Protein AF-A0A8J9ZAU5-F1 (afdb_monomer)

InterPro domains:
  IPR008183 Aldose 1-/Glucose-6-phosphate 1-epimerase [PF01263] (29-144)
  IPR011013 Galactose mutarotase-like domain superfamily [SSF74650] (29-146)
  IPR014718 Glycoside hydrolase-type carbohydrate-binding [G3DSA:2.70.98.10] (8-168)

Foldseek 3Di:
DDWDWDWDDDPQWTWIWIFDDDPRDGQWIWIATQQQSATAFIDGPRDTPKDADPPFDRRLADQGPIGDGQQPPDAADDPLDDHSACSSSDGKAFPDDWDQDPVRKTKTKIKDWDDPVSCSSPVDTWIKIWMWTGDSFKIKIWIDTPDDLVVQVVPPDDHDDDDDDRPIDMDGDD

Radius of gyration: 16.88 Å; Cα contacts (8 Å, |Δi|>4): 377; chains: 1; bounding box: 36×40×52 Å

Solvent-accessible surface area (backbone atoms only — not comparable to full-atom values): 9787 Å² total; per-residue (Å²): 120,53,81,46,78,46,78,47,79,53,103,64,46,50,34,47,35,45,36,37,30,57,96,90,41,69,47,34,40,37,36,33,31,36,49,17,59,20,35,41,40,40,25,48,75,85,42,68,77,41,58,60,50,93,80,48,55,77,72,68,62,61,63,54,54,31,44,51,67,43,59,30,66,31,68,49,87,40,94,66,50,52,64,23,25,52,44,23,46,32,75,38,45,82,72,38,71,82,40,66,47,99,87,68,29,39,33,35,30,34,32,43,65,61,46,72,72,51,29,74,53,46,83,53,88,49,50,37,40,40,39,39,38,44,47,99,56,35,45,34,40,35,42,44,66,80,67,60,73,75,69,55,68,74,62,88,73,94,81,85,70,76,54,73,72,75,58,55,54,70,48,69,70,133

Sequence (174 aa):
MAVFVSTKESKIYVLLTVLLYAGGIFSQKVQVHFHGATVLSWKVAGKDVLFQSREAIYDNQAPIRAGIPIAFPHFGQWEAGPTHGFARTSRWELEEGPQKNAQGNATVVYSLVDTEETRRLWNHKFKLTYTLVFGDTAFKTTLKTPIPLAESVSRHSTHEPPTTAHVGFSLTHR

Nearest PDB structures (foldseek):
  2ciq-assembly1_A  TM=7.968E-01  e=2.857E-08  Saccharomyces cerevisiae S288C
  2htb-assembly3_C  TM=7.476E-01  e=6.729E-09  Salmonella enterica subsp. enterica serovar Typhimurium
  3k25-assembly2_B  TM=8.435E-01  e=9.798E-07  Synechocystis sp. PCC 6803
  3dcd-assembly2_B  TM=7.322E-01  e=6.389E-05  Lactobacillus acidophilus
  3os7-assembly1_A  TM=6.287E-01  e=1.215E-03  Clostridium acetobutylicum

Secondary structure (DSSP, 8-state):
-EEEEEEEE-SS-EEEEEEEEETTEEEEEEEEETBTTEEEEEEETTEE-S-B-TT---SSSSPPSBSB---BS-SS--TTSSTTBSGGGSBPEEEEEEEE-TTS-EEEEEEEE--HHHHHHS----EEEEEEEE-SSEEEEEEE-SS-HHHHHS--SSS----------EEE--

pLDDT: mean 78.12, std 17.89, range [37.66, 96.31]

Structure (mmCIF, N/CA/C/O backbone):
data_AF-A0A8J9ZAU5-F1
#
_entry.id   AF-A0A8J9ZAU5-F1
#
loop_
_atom_site.group_PDB
_atom_site.id
_atom_site.type_symbol
_atom_site.label_atom_id
_atom_site.label_alt_id
_atom_site.label_comp_id
_atom_site.label_asym_id
_atom_site.label_entity_id
_atom_site.label_seq_id
_atom_site.pdbx_PDB_ins_code
_atom_site.Cartn_x
_atom_site.Cartn_y
_atom_site.Cartn_z
_atom_site.occupancy
_atom_site.B_iso_or_equiv
_atom_site.auth_seq_id
_atom_site.auth_comp_id
_atom_site.auth_asym_id
_atom_site.auth_atom_id
_atom_site.pdbx_PDB_model_num
ATOM 1 N N . MET A 1 1 ? -5.947 3.781 24.653 1.00 60.22 1 MET A N 1
ATOM 2 C CA . MET A 1 1 ? -5.949 2.889 23.475 1.00 60.22 1 MET A CA 1
ATOM 3 C C . MET A 1 1 ? -4.718 1.988 23.474 1.00 60.22 1 MET A C 1
ATOM 5 O O . MET A 1 1 ? -3.616 2.503 23.642 1.00 60.22 1 MET A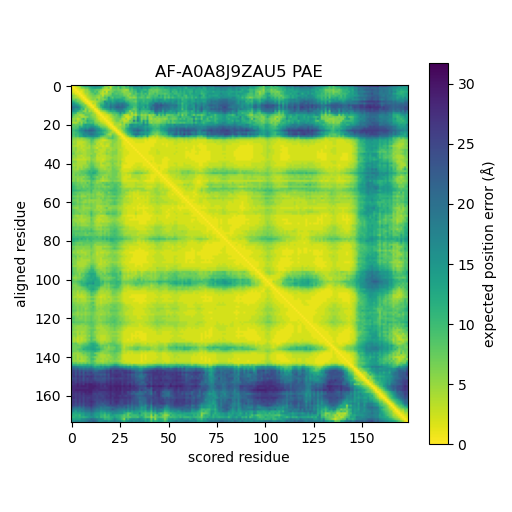 O 1
ATOM 9 N N . ALA A 1 2 ? -4.873 0.672 23.322 1.00 62.00 2 ALA A N 1
ATOM 10 C CA . ALA A 1 2 ? -3.755 -0.258 23.104 1.00 62.00 2 ALA A CA 1
ATOM 11 C C . ALA A 1 2 ? -3.660 -0.614 21.612 1.00 62.00 2 ALA A C 1
ATOM 13 O O . ALA A 1 2 ? -4.695 -0.726 20.955 1.00 62.00 2 ALA A O 1
ATOM 14 N N . VAL A 1 3 ? -2.437 -0.751 21.093 1.00 66.38 3 VAL A N 1
ATOM 15 C CA . VAL A 1 3 ? -2.160 -1.120 19.697 1.00 66.38 3 VAL A CA 1
ATOM 16 C C . VAL A 1 3 ? -1.507 -2.491 19.724 1.00 66.38 3 VAL A C 1
ATOM 18 O O . VAL A 1 3 ? -0.443 -2.637 20.319 1.00 66.38 3 VAL A O 1
ATOM 21 N N . PHE A 1 4 ? -2.139 -3.483 19.104 1.00 67.88 4 PHE A N 1
ATOM 22 C CA . PHE A 1 4 ? -1.535 -4.800 18.925 1.00 67.88 4 PHE A CA 1
ATOM 23 C C . PHE A 1 4 ? -1.219 -5.025 17.463 1.00 67.88 4 PHE A C 1
ATOM 25 O O . PHE A 1 4 ? -2.018 -4.717 16.575 1.00 67.88 4 PHE A O 1
ATOM 32 N N . VAL A 1 5 ? -0.038 -5.580 17.247 1.00 66.75 5 VAL A N 1
ATOM 33 C CA . VAL A 1 5 ? 0.515 -5.835 15.932 1.00 66.75 5 VAL A CA 1
ATOM 34 C C . VAL A 1 5 ? 0.774 -7.315 15.829 1.00 66.75 5 VAL A C 1
ATOM 36 O O . VAL A 1 5 ? 1.445 -7.894 16.679 1.00 66.75 5 VAL A O 1
ATOM 39 N N . SER A 1 6 ? 0.261 -7.919 14.770 1.00 67.62 6 SER A N 1
ATOM 40 C CA . SER A 1 6 ? 0.668 -9.259 14.385 1.00 67.62 6 SER A CA 1
ATOM 41 C C . SER A 1 6 ? 1.047 -9.236 12.919 1.00 67.62 6 SER A C 1
ATOM 43 O O . SER A 1 6 ? 0.277 -8.778 12.069 1.00 67.62 6 SER A O 1
ATOM 45 N N . THR A 1 7 ? 2.246 -9.726 12.639 1.00 62.62 7 THR A N 1
ATOM 46 C CA . THR A 1 7 ? 2.632 -10.158 11.307 1.00 62.62 7 THR A CA 1
ATOM 47 C C . THR A 1 7 ? 2.275 -11.631 11.186 1.00 62.62 7 THR A C 1
ATOM 49 O O . THR A 1 7 ? 2.630 -12.452 12.032 1.00 62.62 7 THR A O 1
ATOM 52 N N . LYS A 1 8 ? 1.527 -11.975 10.140 1.00 63.62 8 LYS A N 1
ATOM 53 C CA . LYS A 1 8 ? 1.379 -13.367 9.728 1.00 63.62 8 LYS A CA 1
ATOM 54 C C . LYS A 1 8 ? 2.158 -13.537 8.442 1.00 63.62 8 LYS A C 1
ATOM 56 O O . LYS A 1 8 ? 1.747 -13.026 7.402 1.00 63.62 8 LYS A O 1
ATOM 61 N N . GLU A 1 9 ? 3.272 -14.243 8.540 1.00 58.38 9 GLU A N 1
ATOM 62 C CA . GLU A 1 9 ? 4.026 -14.698 7.384 1.00 58.38 9 GLU A CA 1
ATOM 63 C C . GLU A 1 9 ? 3.536 -16.087 6.988 1.00 58.38 9 GLU A C 1
ATOM 65 O O . GLU A 1 9 ? 3.351 -16.987 7.807 1.00 58.38 9 GLU A O 1
ATOM 70 N N . SER A 1 10 ? 3.279 -16.252 5.704 1.00 52.19 10 SER A N 1
ATOM 71 C CA . SER A 1 10 ? 3.066 -17.541 5.068 1.00 52.19 10 SER A CA 1
ATOM 72 C C . SER A 1 10 ? 3.876 -17.556 3.781 1.00 52.19 10 SER A C 1
ATOM 74 O O . SER A 1 10 ? 4.272 -16.500 3.291 1.00 52.19 10 SER A O 1
ATOM 76 N N . LYS A 1 11 ? 4.066 -18.736 3.179 1.00 37.72 11 LYS A N 1
ATOM 77 C CA . LYS A 1 11 ? 4.728 -18.857 1.868 1.00 37.72 11 LYS A CA 1
ATOM 78 C C . LYS A 1 11 ? 4.089 -17.994 0.770 1.00 37.72 11 LYS A C 1
ATOM 80 O O . LYS A 1 11 ? 4.706 -17.811 -0.270 1.00 37.72 11 LYS A O 1
ATOM 85 N N . ILE A 1 12 ? 2.864 -17.508 0.987 1.00 39.25 12 ILE A N 1
ATOM 86 C CA . ILE A 1 12 ? 2.070 -16.826 -0.030 1.00 39.25 12 ILE A CA 1
ATOM 87 C C . ILE A 1 12 ? 1.797 -15.361 0.349 1.00 39.25 12 ILE A C 1
ATOM 89 O O . ILE A 1 12 ? 1.806 -14.526 -0.543 1.00 39.25 12 ILE A O 1
ATOM 93 N N . TYR A 1 13 ? 1.660 -15.001 1.636 1.00 53.06 13 TYR A N 1
ATOM 94 C CA . TYR A 1 13 ? 1.338 -13.627 2.084 1.00 53.06 13 TYR A CA 1
ATOM 95 C C . TYR A 1 13 ? 2.123 -13.218 3.324 1.00 53.06 13 TYR A C 1
ATOM 97 O O . TYR A 1 13 ? 2.194 -13.994 4.282 1.00 53.06 13 TYR A O 1
ATOM 105 N N . VAL A 1 14 ? 2.591 -11.968 3.345 1.00 58.12 14 VAL A N 1
ATOM 106 C CA . VAL A 1 14 ? 2.909 -11.250 4.585 1.00 58.12 14 VAL A CA 1
ATOM 107 C C . VAL A 1 14 ? 1.764 -10.286 4.850 1.00 58.12 14 VAL A C 1
ATOM 109 O O . VAL A 1 14 ? 1.470 -9.410 4.033 1.00 58.12 14 VAL A O 1
ATOM 112 N N . LEU A 1 15 ? 1.089 -10.490 5.976 1.00 64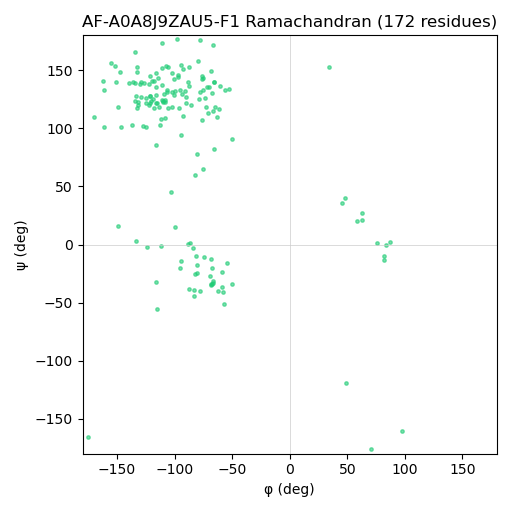.88 15 LEU A N 1
ATOM 113 C CA . LEU A 1 15 ? -0.037 -9.677 6.397 1.00 64.88 15 LEU A CA 1
ATOM 114 C C . LEU A 1 15 ? 0.320 -8.929 7.677 1.00 64.88 15 LEU A C 1
ATOM 116 O O . LEU A 1 15 ? 0.572 -9.565 8.702 1.00 64.88 15 LEU A O 1
ATOM 120 N N . LEU A 1 16 ? 0.251 -7.600 7.647 1.00 68.06 16 LEU A N 1
ATOM 121 C CA . LEU A 1 16 ? 0.265 -6.799 8.867 1.00 68.06 16 LEU A CA 1
ATOM 122 C C . LEU A 1 16 ? -1.169 -6.588 9.348 1.00 68.06 16 LEU A C 1
ATOM 124 O O . LEU A 1 16 ? -1.996 -6.039 8.617 1.00 68.06 16 LEU A O 1
ATOM 128 N N . THR A 1 17 ? -1.453 -7.015 10.577 1.00 73.44 17 THR A N 1
ATOM 129 C CA . THR A 1 17 ? -2.711 -6.719 11.264 1.00 73.44 17 THR A CA 1
ATOM 130 C C . THR A 1 17 ? -2.473 -5.718 12.385 1.00 73.44 17 THR A C 1
ATOM 132 O O . THR A 1 17 ? -1.696 -6.001 13.296 1.00 73.44 17 THR A O 1
ATOM 135 N N . VAL A 1 18 ? -3.174 -4.582 12.339 1.00 66.50 18 VAL A N 1
ATOM 136 C CA . VAL A 1 18 ? -3.184 -3.575 13.414 1.00 66.50 18 VAL A CA 1
ATOM 137 C C . VAL A 1 18 ? -4.537 -3.614 14.114 1.00 66.50 18 VAL A C 1
ATOM 139 O O . VAL A 1 18 ? -5.571 -3.496 13.455 1.00 66.50 18 VAL A O 1
ATOM 142 N N . LEU A 1 19 ? -4.526 -3.802 15.435 1.00 68.19 19 LEU A N 1
ATOM 143 C CA . LEU A 1 19 ? -5.715 -3.855 16.286 1.00 68.19 19 LEU A CA 1
ATOM 144 C C . LEU A 1 19 ? -5.693 -2.685 17.264 1.00 68.19 19 LEU A C 1
ATOM 146 O O . LEU A 1 19 ? -4.753 -2.554 18.050 1.00 68.19 19 LEU A O 1
ATOM 150 N N . LEU A 1 20 ? -6.740 -1.863 17.221 1.00 65.81 20 LEU A N 1
ATOM 151 C CA . LEU A 1 20 ? -6.952 -0.769 18.163 1.00 65.81 20 LEU A CA 1
ATOM 152 C C . LEU A 1 20 ? -7.995 -1.178 19.204 1.00 65.81 20 LEU A C 1
ATOM 154 O O . LEU A 1 20 ? -9.063 -1.679 18.854 1.00 65.81 20 LEU A O 1
ATOM 158 N N . TYR A 1 21 ? -7.679 -0.962 20.482 1.00 65.38 21 TYR A N 1
ATOM 159 C CA . TYR A 1 21 ? -8.583 -1.246 21.598 1.00 65.38 21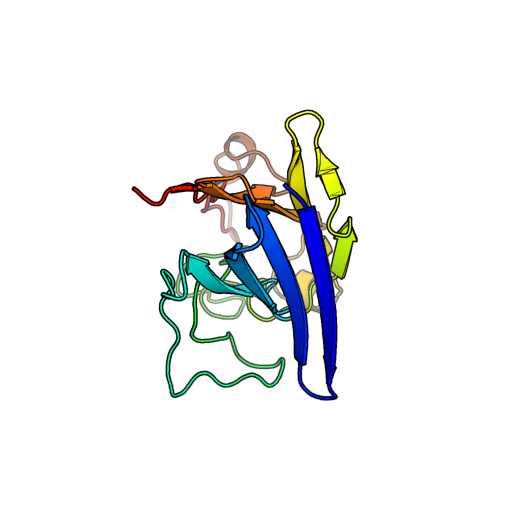 TYR A CA 1
ATOM 160 C C . TYR A 1 21 ? -8.978 0.022 22.342 1.00 65.38 21 TYR A C 1
ATOM 162 O O . TYR A 1 21 ? -8.113 0.748 22.848 1.00 65.38 21 TYR A O 1
ATOM 170 N N . ALA A 1 22 ? -10.282 0.203 22.517 1.00 62.28 22 ALA A N 1
ATOM 171 C CA . ALA A 1 22 ? -10.869 1.159 23.445 1.00 62.28 22 ALA A CA 1
ATOM 172 C C . ALA A 1 22 ? -11.760 0.382 24.427 1.00 62.28 22 ALA A C 1
ATOM 174 O O . ALA A 1 22 ? -12.647 -0.355 24.007 1.00 62.28 22 ALA A O 1
ATOM 175 N N . GLY A 1 23 ? -11.484 0.478 25.732 1.00 59.16 23 GLY A N 1
ATOM 176 C CA . GLY A 1 23 ? -12.332 -0.133 26.766 1.00 59.16 23 GLY A CA 1
ATOM 177 C C . GLY A 1 23 ? -12.450 -1.667 26.734 1.00 59.16 23 GLY A C 1
ATOM 178 O O . GLY A 1 23 ? -13.463 -2.194 27.169 1.00 59.16 23 GLY A O 1
ATOM 179 N N . GLY A 1 24 ? -11.451 -2.393 26.214 1.00 56.41 24 GLY A N 1
ATOM 180 C CA . GLY A 1 24 ? -11.449 -3.868 26.199 1.00 56.41 24 GLY A CA 1
ATOM 181 C C . GLY A 1 24 ? -12.134 -4.522 24.991 1.00 56.41 24 GLY A C 1
ATOM 182 O O . GLY A 1 24 ? -12.142 -5.746 24.897 1.00 56.41 24 GLY A O 1
ATOM 183 N N . ILE A 1 25 ? -12.641 -3.735 24.035 1.00 59.47 25 ILE A N 1
ATOM 184 C CA . ILE A 1 25 ? -13.215 -4.219 22.770 1.00 59.47 25 ILE A CA 1
ATOM 185 C C . ILE A 1 25 ? -12.334 -3.750 21.603 1.00 59.47 25 ILE A C 1
ATOM 187 O O . ILE A 1 25 ? -11.794 -2.639 21.625 1.00 59.47 25 ILE A O 1
ATOM 191 N N . PHE A 1 26 ? -12.179 -4.597 20.578 1.00 61.41 26 PHE A N 1
ATOM 192 C CA . PHE A 1 26 ? -11.561 -4.209 19.308 1.00 61.41 26 PHE A CA 1
ATOM 193 C C . PHE A 1 26 ? -12.404 -3.125 18.637 1.00 61.41 26 PHE A C 1
ATOM 195 O O . PHE A 1 26 ? -13.495 -3.407 18.139 1.00 61.41 26 PHE A O 1
ATOM 202 N N . SER A 1 27 ? -11.899 -1.896 18.588 1.00 72.75 27 SER A N 1
ATOM 203 C CA . SER A 1 27 ? -12.578 -0.824 17.866 1.00 72.75 27 SER A CA 1
ATOM 204 C C . SER A 1 27 ? -12.333 -0.953 16.366 1.00 72.75 27 SER A C 1
ATOM 206 O O . SER A 1 27 ? -13.264 -0.778 15.576 1.00 72.75 27 SER A O 1
ATOM 208 N N . GLN A 1 28 ? -11.103 -1.305 15.966 1.00 81.19 28 GLN A N 1
ATOM 209 C CA . GLN A 1 28 ? -10.706 -1.373 14.561 1.00 81.19 28 GLN A CA 1
ATOM 210 C C . GLN A 1 28 ? -9.669 -2.465 14.270 1.00 81.19 28 GLN A C 1
ATOM 212 O O . GLN A 1 28 ? -8.802 -2.753 15.098 1.00 81.19 28 GLN A O 1
ATOM 217 N N . LYS A 1 29 ? -9.737 -3.035 13.060 1.00 85.44 29 LYS A N 1
ATOM 218 C CA . LYS A 1 29 ? -8.754 -3.974 12.500 1.00 85.44 29 LYS A CA 1
ATOM 219 C C . LYS A 1 29 ? -8.413 -3.581 11.069 1.00 85.44 29 LYS A C 1
ATOM 221 O O . LYS A 1 29 ? -9.317 -3.487 10.249 1.00 85.44 29 LYS A O 1
ATOM 226 N N . VAL A 1 30 ? -7.132 -3.442 10.741 1.00 87.12 30 VAL A N 1
ATOM 227 C CA . VAL A 1 30 ? -6.683 -3.247 9.350 1.00 87.12 30 VAL A CA 1
ATOM 228 C C . VAL A 1 30 ? -5.759 -4.373 8.927 1.00 87.12 30 VAL A C 1
ATOM 230 O O . VAL A 1 30 ? -4.944 -4.825 9.727 1.00 87.12 30 VAL A O 1
ATOM 233 N N . GLN A 1 31 ? -5.904 -4.827 7.683 1.00 89.50 31 GLN A N 1
ATOM 234 C CA . GLN A 1 31 ? -5.065 -5.851 7.068 1.00 89.50 31 GLN A CA 1
ATOM 235 C C . GLN A 1 31 ? -4.385 -5.274 5.828 1.00 89.50 31 GLN A C 1
ATOM 237 O O . GLN A 1 31 ? -5.064 -4.802 4.917 1.00 89.50 31 GLN A O 1
ATOM 242 N N . VAL A 1 32 ? -3.056 -5.335 5.793 1.00 91.31 32 VAL A N 1
ATOM 243 C CA . VAL A 1 32 ? -2.242 -4.827 4.679 1.00 91.31 32 VAL A CA 1
ATOM 244 C C . VAL A 1 32 ? -1.391 -5.947 4.111 1.00 91.31 32 VAL A C 1
ATOM 246 O O . VAL A 1 32 ? -0.831 -6.743 4.868 1.00 91.31 32 VAL A O 1
ATOM 249 N N . HIS A 1 33 ? -1.299 -5.994 2.788 1.00 92.56 33 HIS A N 1
ATOM 250 C CA . HIS A 1 33 ? -0.518 -6.968 2.048 1.00 92.56 33 HIS A CA 1
ATOM 251 C C . HIS A 1 33 ? 0.752 -6.338 1.466 1.00 92.56 33 HIS A C 1
ATOM 253 O O . HIS A 1 33 ? 0.675 -5.285 0.842 1.00 92.56 33 HIS A O 1
ATOM 259 N N . PHE A 1 34 ? 1.913 -6.983 1.620 1.00 93.06 34 PHE A N 1
ATOM 260 C CA . PHE A 1 34 ? 3.198 -6.420 1.165 1.00 93.06 34 PHE A CA 1
ATOM 261 C C . PHE A 1 34 ? 3.286 -6.294 -0.364 1.00 93.06 34 PHE A C 1
ATOM 263 O O . PHE A 1 34 ? 3.891 -5.354 -0.875 1.00 93.06 34 PHE A O 1
ATOM 270 N N . HIS A 1 35 ? 2.636 -7.189 -1.114 1.00 94.25 35 HIS A N 1
ATOM 271 C CA . HIS A 1 35 ? 2.409 -6.984 -2.548 1.00 94.25 35 HIS A CA 1
ATOM 272 C C . HIS A 1 35 ? 1.447 -5.806 -2.763 1.00 94.25 35 HIS A C 1
ATOM 274 O O . HIS A 1 35 ? 0.287 -5.834 -2.334 1.00 94.25 35 HIS A O 1
ATOM 280 N N . GLY A 1 36 ? 1.971 -4.752 -3.375 1.00 94.75 36 GLY A N 1
ATOM 281 C CA . GLY A 1 36 ? 1.295 -3.489 -3.622 1.00 94.75 36 GLY A CA 1
ATOM 282 C C . GLY A 1 36 ? 1.148 -2.561 -2.418 1.00 94.75 36 GLY A C 1
ATOM 283 O O . GLY A 1 36 ? 0.498 -1.530 -2.568 1.00 94.75 36 GLY A O 1
ATOM 284 N N . ALA A 1 37 ? 1.666 -2.937 -1.238 1.00 94.50 37 ALA A N 1
ATOM 285 C CA . ALA A 1 37 ? 1.260 -2.353 0.049 1.00 94.50 37 ALA A CA 1
ATOM 286 C C . ALA A 1 37 ? -0.276 -2.223 0.161 1.00 94.50 37 ALA A C 1
ATOM 288 O O . ALA A 1 37 ? -0.809 -1.259 0.711 1.00 94.50 37 ALA A O 1
ATOM 289 N N . THR A 1 38 ? -0.998 -3.193 -0.410 1.00 94.00 38 THR A N 1
ATOM 290 C CA . THR A 1 38 ? -2.438 -3.090 -0.639 1.00 94.00 38 THR A CA 1
ATOM 291 C C . THR A 1 38 ? -3.168 -3.220 0.691 1.00 94.00 38 THR A C 1
ATOM 293 O O . THR A 1 38 ? -3.100 -4.266 1.345 1.00 94.00 38 THR A O 1
ATOM 296 N N . VAL A 1 39 ? -3.900 -2.181 1.096 1.00 93.19 39 VAL A N 1
ATOM 297 C CA . VAL A 1 39 ? -4.824 -2.290 2.231 1.00 93.19 39 VAL A CA 1
ATOM 298 C C . VAL A 1 39 ? -5.992 -3.156 1.784 1.00 93.19 39 VAL A C 1
ATOM 300 O O . VAL A 1 39 ? -6.742 -2.755 0.902 1.00 93.19 39 VAL A O 1
ATOM 303 N N . LEU A 1 40 ? -6.132 -4.343 2.368 1.00 91.75 40 LEU A N 1
ATOM 304 C CA . LEU A 1 40 ? -7.130 -5.339 1.971 1.00 91.75 40 LEU A CA 1
ATOM 305 C C . LEU A 1 40 ? -8.472 -5.148 2.675 1.00 91.75 40 LEU A C 1
ATOM 307 O O . LEU A 1 40 ? -9.517 -5.400 2.089 1.00 91.75 40 LEU A O 1
ATOM 311 N N . SER A 1 41 ? -8.419 -4.779 3.953 1.00 88.88 41 SER A N 1
ATOM 312 C CA . SER A 1 41 ? -9.564 -4.770 4.861 1.00 88.88 41 SER A CA 1
ATOM 313 C C . SER A 1 41 ? -9.363 -3.693 5.913 1.00 88.88 41 SER A C 1
ATOM 315 O O . SER A 1 41 ? -8.252 -3.522 6.427 1.00 88.88 41 SER A O 1
ATOM 317 N N . TRP A 1 42 ? -10.445 -2.998 6.245 1.00 89.69 42 TRP A N 1
ATOM 318 C CA . TRP A 1 42 ? -10.528 -2.112 7.395 1.00 89.69 42 TRP A CA 1
ATOM 319 C C . TRP A 1 42 ? -11.868 -2.355 8.071 1.00 89.69 42 TRP A C 1
ATOM 321 O O . TRP A 1 42 ? -12.918 -1.924 7.597 1.00 89.69 42 TRP A O 1
ATOM 331 N N . LYS A 1 43 ? -11.824 -3.087 9.182 1.00 87.38 43 LYS A N 1
ATOM 332 C CA . LYS A 1 43 ? -12.999 -3.416 9.975 1.00 87.38 43 LYS A CA 1
ATOM 333 C C . LYS A 1 43 ? -13.165 -2.438 11.113 1.00 87.38 43 LYS A C 1
ATOM 335 O O . LYS A 1 43 ? -12.225 -2.226 11.876 1.00 87.38 43 LYS A O 1
ATOM 340 N N . VAL A 1 44 ? -14.384 -1.948 11.272 1.00 84.50 44 VAL A N 1
ATOM 341 C CA . VAL A 1 44 ? -14.830 -1.129 12.397 1.00 84.50 44 VAL A CA 1
ATOM 342 C C . VAL A 1 44 ? -15.995 -1.857 13.052 1.00 84.50 44 VAL A C 1
ATOM 344 O O . VAL A 1 44 ? -16.920 -2.284 12.360 1.00 84.50 44 VAL A O 1
ATOM 347 N N . ALA A 1 45 ? -15.928 -2.068 14.371 1.00 83.12 45 ALA A N 1
ATOM 348 C CA . ALA A 1 45 ? -16.956 -2.810 15.115 1.00 83.12 45 ALA A CA 1
ATOM 349 C C . ALA A 1 45 ? -17.342 -4.156 14.447 1.00 83.12 45 ALA A C 1
ATOM 351 O O . ALA A 1 45 ? -18.510 -4.532 14.356 1.00 83.12 45 ALA A O 1
ATOM 352 N N . GLY A 1 46 ? -16.342 -4.868 13.912 1.00 82.12 46 GLY A N 1
ATOM 353 C CA . GLY A 1 46 ? -16.501 -6.174 13.261 1.00 82.12 46 GLY A CA 1
ATOM 354 C C . GLY A 1 46 ? -16.966 -6.154 11.798 1.00 82.12 46 GLY A C 1
ATOM 355 O O . GLY A 1 46 ? -16.888 -7.194 11.141 1.00 82.12 46 GLY A O 1
ATOM 356 N N . LYS A 1 47 ? -17.384 -5.005 11.252 1.00 86.50 47 LYS A N 1
ATOM 357 C CA . LYS A 1 47 ? -17.823 -4.869 9.853 1.00 86.50 47 LYS A CA 1
ATOM 358 C C . LYS A 1 47 ? -16.712 -4.294 8.990 1.00 86.50 47 LYS A C 1
ATOM 360 O O . LYS A 1 47 ? -16.103 -3.303 9.373 1.00 86.50 47 LYS A O 1
ATOM 365 N N . ASP A 1 48 ? -16.456 -4.915 7.842 1.00 89.12 48 ASP A N 1
ATOM 366 C CA . ASP A 1 48 ? -15.494 -4.392 6.869 1.00 89.12 48 ASP A CA 1
ATOM 367 C C . ASP A 1 48 ? -16.077 -3.204 6.112 1.00 89.12 48 ASP A C 1
ATOM 369 O O . ASP A 1 48 ? -17.218 -3.258 5.651 1.00 89.12 48 ASP A O 1
ATOM 373 N N . VAL A 1 49 ? -15.287 -2.144 6.002 1.00 90.25 49 VAL A N 1
ATOM 374 C CA . VAL A 1 49 ? -15.638 -0.924 5.271 1.00 90.25 49 VAL A CA 1
ATOM 375 C C . VAL A 1 49 ? -15.081 -0.971 3.846 1.00 90.25 49 VAL A C 1
ATOM 377 O O . VAL A 1 49 ? -15.571 -0.267 2.966 1.00 90.25 49 VAL A O 1
ATOM 380 N N . LEU A 1 50 ? -14.071 -1.809 3.594 1.00 89.50 50 LEU A N 1
ATOM 381 C CA . LEU A 1 50 ? -13.447 -1.939 2.282 1.00 89.50 50 LEU A CA 1
ATOM 382 C C . LEU A 1 50 ? -14.022 -3.128 1.510 1.00 89.50 50 LEU A C 1
ATO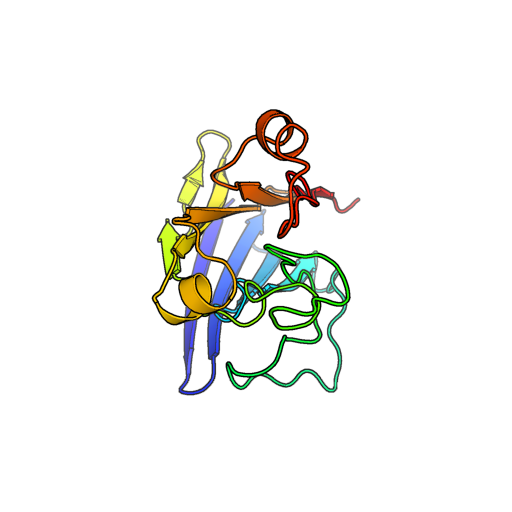M 384 O O . LEU A 1 50 ? -14.332 -4.181 2.065 1.00 89.50 50 LEU A O 1
ATOM 388 N N . PHE A 1 51 ? -14.138 -2.960 0.193 1.00 89.50 51 PHE A N 1
ATOM 389 C CA . PHE A 1 51 ? -14.524 -4.046 -0.699 1.00 89.50 51 PHE A CA 1
ATOM 390 C C . PHE A 1 51 ? -13.403 -5.083 -0.804 1.00 89.50 51 PHE A C 1
ATOM 392 O O . PHE A 1 51 ? -12.246 -4.739 -1.038 1.00 89.50 51 PHE A O 1
ATOM 399 N N . GLN A 1 52 ? -13.761 -6.362 -0.742 1.00 87.75 52 GLN A N 1
ATOM 400 C CA . GLN A 1 52 ? -12.858 -7.472 -1.018 1.00 87.75 52 GLN A CA 1
ATOM 401 C C . GLN A 1 52 ? -13.553 -8.440 -1.975 1.00 87.75 52 GLN A C 1
ATOM 403 O O . GLN A 1 52 ? -14.617 -8.978 -1.659 1.00 87.75 52 GLN A O 1
ATOM 408 N N . SER A 1 53 ? -12.963 -8.666 -3.152 1.00 89.06 53 SER A N 1
ATOM 409 C CA . SER A 1 53 ? -13.492 -9.663 -4.082 1.00 89.06 53 SER A CA 1
ATOM 410 C C . SER A 1 53 ? -13.359 -11.067 -3.489 1.00 89.06 53 SER A C 1
ATOM 412 O O . SER A 1 53 ? -12.320 -11.413 -2.927 1.00 89.06 53 SER A O 1
ATOM 414 N N . ARG A 1 54 ? -14.382 -11.911 -3.678 1.00 87.31 54 ARG A N 1
ATOM 415 C CA . ARG A 1 54 ? -14.311 -13.347 -3.342 1.00 87.31 54 ARG A CA 1
ATOM 416 C C . ARG A 1 54 ? -13.331 -14.112 -4.236 1.00 87.31 54 ARG A C 1
ATOM 418 O O . ARG A 1 54 ? -12.868 -15.178 -3.860 1.00 87.31 54 ARG A O 1
ATOM 425 N N . GLU A 1 55 ? -13.013 -13.544 -5.394 1.00 88.81 55 GLU A N 1
ATOM 426 C CA . GLU A 1 55 ? -12.080 -14.079 -6.389 1.00 88.81 55 GLU A CA 1
ATOM 427 C C . GLU A 1 55 ? -10.702 -13.407 -6.295 1.00 88.81 55 GLU A C 1
ATOM 429 O O . GLU A 1 55 ? -9.929 -13.437 -7.251 1.00 88.81 55 GLU A O 1
ATOM 434 N N . ALA A 1 56 ? -10.410 -12.698 -5.198 1.00 87.19 56 ALA A N 1
ATOM 435 C CA . ALA A 1 56 ? -9.103 -12.087 -5.023 1.00 87.19 56 ALA A CA 1
ATOM 436 C C . ALA A 1 56 ? -8.030 -13.185 -4.995 1.00 87.19 56 ALA A C 1
ATOM 438 O O . ALA A 1 56 ? -8.011 -14.036 -4.105 1.00 87.19 56 ALA A O 1
ATOM 439 N N . ILE A 1 57 ? -7.147 -13.148 -5.989 1.00 87.44 57 ILE A N 1
ATOM 440 C CA . ILE A 1 57 ? -5.944 -13.967 -6.027 1.00 87.44 57 ILE A CA 1
ATOM 441 C C . ILE A 1 57 ? -4.866 -13.198 -5.289 1.00 87.44 57 ILE A C 1
ATOM 443 O O . ILE A 1 57 ? -4.700 -11.988 -5.453 1.00 87.44 57 ILE A O 1
ATOM 447 N N . TYR A 1 58 ? -4.146 -13.927 -4.462 1.00 89.00 58 TYR A N 1
ATOM 448 C CA . TYR A 1 58 ? -2.997 -13.424 -3.765 1.00 89.00 58 TYR A CA 1
ATOM 449 C C . TYR A 1 58 ? -1.876 -14.399 -4.142 1.00 89.00 58 TYR A C 1
ATOM 451 O O . TYR A 1 58 ? -1.837 -15.533 -3.695 1.00 89.00 58 TYR A O 1
ATOM 459 N N . ASP A 1 59 ? -1.010 -14.038 -5.065 1.00 88.00 59 ASP A N 1
ATOM 460 C CA . ASP A 1 59 ? 0.082 -14.912 -5.527 1.00 88.00 59 ASP A CA 1
ATOM 461 C C . ASP A 1 59 ? 1.415 -14.159 -5.594 1.00 88.00 59 ASP A C 1
ATOM 463 O O . ASP A 1 59 ? 2.444 -14.719 -5.965 1.00 88.00 59 ASP A O 1
ATOM 467 N N . ASN A 1 60 ? 1.400 -12.888 -5.178 1.00 89.62 60 ASN A N 1
ATOM 468 C CA . ASN A 1 60 ? 2.476 -11.915 -5.349 1.00 89.62 60 ASN A CA 1
ATOM 469 C C . ASN A 1 60 ? 2.864 -11.665 -6.814 1.00 89.62 60 ASN A C 1
ATOM 471 O O . ASN A 1 60 ? 3.964 -11.172 -7.058 1.00 89.62 60 ASN A O 1
ATOM 475 N N . GLN A 1 61 ? 1.986 -11.982 -7.767 1.00 90.31 61 GLN A N 1
ATOM 476 C CA . GLN A 1 61 ? 2.196 -11.751 -9.194 1.00 90.31 61 GLN A CA 1
ATOM 477 C C . GLN A 1 61 ? 1.185 -10.737 -9.730 1.00 90.31 61 GLN A C 1
ATOM 479 O O . GLN A 1 61 ? 1.566 -9.713 -10.298 1.00 90.31 61 GLN A O 1
ATOM 484 N N . ALA A 1 62 ? -0.108 -11.011 -9.544 1.00 91.38 62 ALA A N 1
ATOM 485 C CA . ALA A 1 62 ? -1.183 -10.186 -10.075 1.00 91.38 62 ALA A CA 1
ATOM 486 C C . ALA A 1 62 ? -1.654 -9.117 -9.069 1.00 91.38 62 ALA A C 1
ATOM 488 O O . ALA A 1 62 ? -1.644 -9.351 -7.857 1.00 91.38 62 ALA A O 1
ATOM 489 N N . PRO A 1 63 ? -2.162 -7.960 -9.549 1.00 92.00 63 PRO A N 1
ATOM 490 C CA . PRO A 1 63 ? -2.775 -6.973 -8.673 1.00 92.00 63 PRO A CA 1
ATOM 491 C C . PRO A 1 63 ? -3.918 -7.586 -7.858 1.00 92.00 63 PRO A C 1
ATOM 493 O O . PRO A 1 63 ? -4.826 -8.218 -8.404 1.00 92.00 63 PRO A O 1
ATOM 496 N N . ILE A 1 64 ? -3.926 -7.322 -6.554 1.00 93.00 64 ILE A N 1
ATOM 497 C CA . ILE A 1 64 ? -4.970 -7.830 -5.665 1.00 93.00 64 ILE A CA 1
ATOM 498 C C . ILE A 1 64 ? -6.277 -7.061 -5.910 1.00 93.00 64 ILE A C 1
ATOM 500 O O . ILE A 1 64 ? -6.330 -5.834 -5.820 1.00 93.00 64 ILE A O 1
ATOM 504 N N . ARG A 1 65 ? -7.369 -7.790 -6.176 1.00 92.69 65 ARG A N 1
ATOM 505 C CA . ARG A 1 65 ? -8.722 -7.235 -6.390 1.00 92.69 65 ARG A CA 1
ATOM 506 C C . ARG A 1 65 ? -9.439 -6.945 -5.061 1.00 92.69 65 ARG A C 1
ATOM 508 O O . ARG A 1 65 ? -10.486 -7.529 -4.773 1.00 92.69 65 ARG A O 1
ATOM 515 N N . ALA A 1 66 ? -8.864 -6.076 -4.232 1.00 91.19 66 ALA A N 1
ATOM 516 C CA . ALA A 1 66 ? -9.432 -5.681 -2.943 1.00 91.19 66 ALA A CA 1
ATOM 517 C C . ALA A 1 66 ? -8.944 -4.299 -2.482 1.00 91.19 66 ALA A C 1
ATOM 519 O O . ALA A 1 66 ? -7.862 -3.853 -2.857 1.00 91.19 66 ALA A O 1
ATOM 520 N N . GLY A 1 67 ? -9.750 -3.673 -1.627 1.00 92.88 67 GLY A N 1
ATOM 521 C CA . GLY A 1 67 ? -9.438 -2.493 -0.833 1.00 92.88 67 GLY A CA 1
ATOM 522 C C . GLY A 1 67 ? -8.816 -1.335 -1.606 1.00 92.88 67 GLY A C 1
ATOM 523 O O . GLY A 1 67 ? -9.471 -0.770 -2.480 1.00 92.88 67 GLY A O 1
ATOM 524 N N . ILE A 1 68 ? -7.599 -0.934 -1.231 1.00 94.06 68 ILE A N 1
ATOM 525 C CA . ILE A 1 68 ? -6.954 0.301 -1.706 1.00 94.06 68 ILE A CA 1
ATOM 526 C C . ILE A 1 68 ? -5.686 -0.041 -2.514 1.00 94.06 68 ILE A C 1
ATOM 528 O O . ILE A 1 68 ? -4.593 -0.072 -1.943 1.00 94.06 68 ILE A O 1
ATOM 53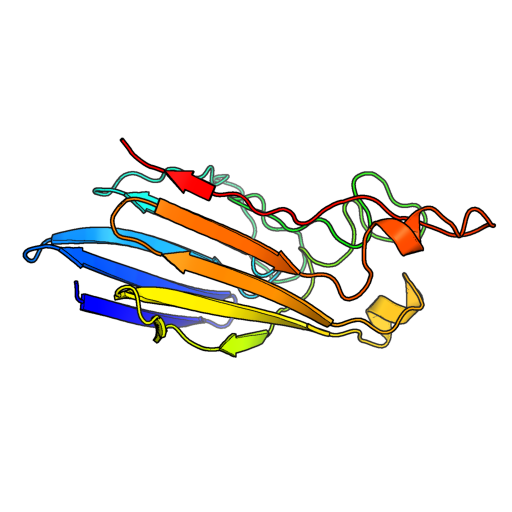2 N N . PRO A 1 69 ? -5.798 -0.325 -3.826 1.00 94.19 69 PRO A N 1
ATOM 533 C CA . PRO A 1 69 ? -4.640 -0.540 -4.692 1.00 94.19 69 PRO A CA 1
ATOM 534 C C . PRO A 1 69 ? -3.949 0.783 -5.057 1.00 94.19 69 PRO A C 1
ATOM 536 O O . PRO A 1 69 ? -4.605 1.800 -5.286 1.00 94.19 69 PRO A O 1
ATOM 539 N N . ILE A 1 70 ? -2.617 0.759 -5.174 1.00 94.38 70 ILE A N 1
ATOM 540 C CA . ILE A 1 70 ? -1.808 1.935 -5.528 1.00 94.38 70 ILE A CA 1
ATOM 541 C C . ILE A 1 70 ? -1.506 1.949 -7.032 1.00 94.38 70 ILE A C 1
ATOM 543 O O . ILE A 1 70 ? -0.815 1.068 -7.542 1.00 94.38 70 ILE A O 1
ATOM 547 N N . ALA A 1 71 ? -1.986 2.975 -7.737 1.00 92.69 71 ALA A N 1
ATOM 548 C CA . ALA A 1 71 ? -1.641 3.217 -9.135 1.00 92.69 71 ALA A CA 1
ATOM 549 C C . ALA A 1 71 ? -0.440 4.171 -9.229 1.00 92.69 71 ALA A C 1
ATOM 551 O O . ALA A 1 71 ? -0.558 5.344 -8.879 1.00 92.69 71 ALA A O 1
ATOM 552 N N . PHE A 1 72 ? 0.715 3.666 -9.662 1.00 92.25 72 PHE A N 1
ATOM 553 C CA . PHE A 1 72 ? 1.930 4.459 -9.872 1.00 92.25 72 PHE A CA 1
ATOM 554 C C . PHE A 1 72 ? 2.911 3.692 -10.778 1.00 92.25 72 PHE A C 1
ATOM 556 O O . PHE A 1 72 ? 3.041 2.472 -10.619 1.00 92.25 72 PHE A O 1
ATOM 563 N N . PRO A 1 73 ? 3.617 4.362 -11.710 1.00 90.44 73 PRO A N 1
ATOM 564 C CA .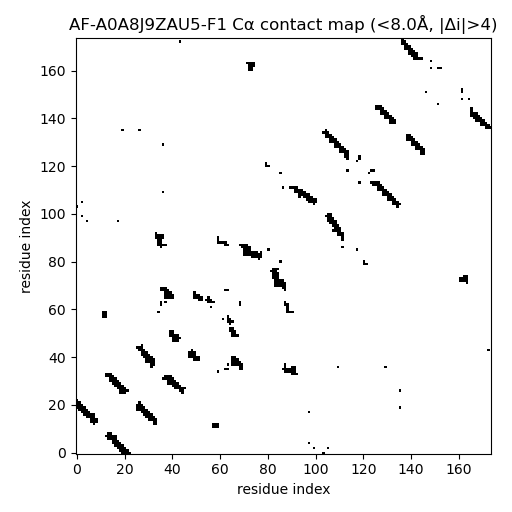 PRO A 1 73 ? 3.626 5.811 -11.974 1.00 90.44 73 PRO A CA 1
ATOM 565 C C . PRO A 1 73 ? 2.494 6.289 -12.892 1.00 90.44 73 PRO A C 1
ATOM 567 O O . PRO A 1 73 ? 2.366 7.482 -13.142 1.00 90.44 73 PRO A O 1
ATOM 570 N N . HIS A 1 74 ? 1.672 5.371 -13.396 1.00 87.81 74 HIS A N 1
ATOM 571 C CA . HIS A 1 74 ? 0.660 5.655 -14.403 1.00 87.81 74 HIS A CA 1
ATOM 572 C C . HIS A 1 74 ? -0.734 5.280 -13.896 1.00 87.81 74 HIS A C 1
ATOM 574 O O . HIS A 1 74 ? -0.893 4.274 -13.205 1.00 87.81 74 HIS A O 1
ATOM 580 N N . PHE A 1 75 ? -1.761 6.039 -14.272 1.00 85.88 75 PHE A N 1
ATOM 581 C CA . PHE A 1 75 ? -3.154 5.667 -14.043 1.00 85.88 75 PHE A CA 1
ATOM 582 C C . PHE A 1 75 ? -3.834 5.313 -15.367 1.00 85.88 75 PHE A C 1
ATOM 584 O O . PHE A 1 75 ? -3.894 6.137 -16.267 1.00 85.88 75 PHE A O 1
ATOM 591 N N . GLY A 1 76 ? -4.399 4.108 -15.464 1.00 86.19 76 GLY A N 1
ATOM 592 C CA . GLY A 1 76 ? -5.070 3.636 -16.677 1.00 86.19 76 GLY A CA 1
ATOM 593 C C . GLY A 1 76 ? -4.167 2.758 -17.537 1.00 86.19 76 GLY A C 1
ATOM 594 O O . GLY A 1 76 ? -3.216 2.158 -17.031 1.00 86.19 76 GLY A O 1
ATOM 595 N N . GLN A 1 77 ? -4.511 2.617 -18.816 1.00 88.81 77 GLN A N 1
ATOM 596 C CA . GLN A 1 77 ? -3.720 1.837 -19.767 1.00 88.81 77 GLN A CA 1
ATOM 597 C C . GLN A 1 77 ? -2.379 2.513 -20.017 1.00 88.81 77 GLN A C 1
ATOM 599 O O . GLN A 1 77 ? -2.345 3.698 -20.318 1.00 88.81 77 GLN A O 1
ATOM 604 N N . TRP A 1 78 ? -1.295 1.748 -19.922 1.00 87.44 78 TRP A N 1
ATOM 605 C CA . TRP A 1 78 ? 0.055 2.263 -20.094 1.00 87.44 78 TRP A CA 1
ATOM 606 C C . TRP A 1 78 ? 0.765 1.466 -21.182 1.00 87.44 78 TRP A C 1
ATOM 608 O O . TRP A 1 78 ? 0.883 0.255 -21.073 1.00 87.44 78 TRP A O 1
ATOM 618 N N . GLU A 1 79 ? 1.237 2.123 -22.237 1.00 89.50 79 GLU A N 1
ATOM 619 C CA . GLU A 1 79 ? 1.899 1.419 -23.346 1.00 89.50 79 GLU A CA 1
ATOM 620 C C . GLU A 1 79 ? 3.253 0.829 -22.937 1.00 89.50 79 GLU A C 1
ATOM 622 O O . GLU A 1 79 ? 3.633 -0.249 -23.385 1.00 89.50 79 GLU A O 1
ATOM 627 N N . ALA A 1 80 ? 3.970 1.521 -22.048 1.00 83.81 80 ALA A N 1
ATOM 628 C CA . ALA A 1 80 ? 5.305 1.128 -21.610 1.00 83.81 80 ALA A CA 1
ATOM 629 C C . ALA A 1 80 ? 5.303 0.140 -20.429 1.00 83.81 80 ALA A C 1
ATOM 631 O O . ALA A 1 80 ? 6.371 -0.230 -19.946 1.00 83.81 80 ALA A O 1
ATOM 632 N N . GLY A 1 81 ? 4.137 -0.285 -19.929 1.00 88.62 81 GLY A N 1
ATOM 633 C CA . GLY A 1 81 ? 4.079 -1.150 -18.755 1.00 88.62 81 GLY A CA 1
ATOM 634 C C . GLY A 1 81 ? 2.677 -1.642 -18.389 1.00 88.62 81 GLY A C 1
ATOM 635 O O . GLY A 1 81 ? 1.749 -1.567 -19.185 1.00 88.62 81 GLY A O 1
ATOM 636 N N . PRO A 1 82 ? 2.490 -2.195 -17.182 1.00 91.31 82 PRO A N 1
ATOM 637 C CA . PRO A 1 82 ? 1.193 -2.719 -16.769 1.00 91.31 82 PRO A CA 1
ATOM 638 C C . PRO A 1 82 ? 0.155 -1.602 -16.582 1.00 91.31 82 PRO A C 1
ATOM 640 O O . PRO A 1 82 ? 0.477 -0.493 -16.148 1.00 91.31 82 PRO A O 1
ATOM 643 N N . THR A 1 83 ? -1.122 -1.918 -16.829 1.00 89.75 83 THR A N 1
ATOM 644 C CA . THR A 1 83 ? -2.246 -1.020 -16.524 1.00 89.75 83 THR A CA 1
ATOM 645 C C . THR A 1 83 ? -2.184 -0.575 -15.057 1.00 89.75 83 THR A C 1
ATOM 647 O O . THR A 1 83 ? -2.024 -1.403 -14.155 1.00 89.75 83 THR A O 1
ATOM 650 N N . HIS A 1 84 ? -2.367 0.723 -14.815 1.00 91.25 84 HIS A N 1
ATOM 651 C CA . HIS A 1 84 ? -2.219 1.407 -13.525 1.00 91.25 84 HIS A CA 1
ATOM 652 C C . HIS A 1 84 ? -0.798 1.371 -12.930 1.00 91.25 84 HIS A C 1
ATOM 654 O O . HIS A 1 84 ? -0.620 1.566 -11.725 1.00 91.25 84 HIS A O 1
ATOM 660 N N . GLY A 1 85 ? 0.217 1.137 -13.761 1.00 92.25 85 GLY A N 1
ATOM 661 C CA . GLY A 1 85 ? 1.604 1.095 -13.328 1.00 92.25 85 GLY A CA 1
ATOM 662 C C . GLY A 1 85 ? 1.936 -0.138 -12.488 1.00 92.25 85 GLY A C 1
ATOM 663 O O . GLY A 1 85 ? 1.130 -1.054 -12.308 1.00 92.25 85 GLY A O 1
ATOM 664 N N . PHE A 1 86 ? 3.173 -0.179 -12.003 1.00 94.94 86 PHE A N 1
ATOM 665 C CA . PHE A 1 86 ? 3.750 -1.362 -11.365 1.00 94.94 86 PHE A CA 1
ATOM 666 C C . PHE A 1 86 ? 3.622 -1.370 -9.837 1.00 94.94 86 PHE A C 1
ATOM 668 O O . PHE A 1 86 ? 3.798 -2.422 -9.230 1.00 94.94 86 PHE A O 1
ATOM 675 N N . ALA A 1 87 ? 3.294 -0.245 -9.192 1.00 95.69 87 ALA A N 1
ATOM 676 C CA . ALA A 1 87 ? 3.337 -0.146 -7.731 1.00 95.69 87 ALA A CA 1
ATOM 677 C C . ALA A 1 87 ? 2.442 -1.170 -7.013 1.00 95.69 87 ALA A C 1
ATOM 679 O O . ALA A 1 87 ? 2.891 -1.773 -6.042 1.00 95.69 87 ALA A O 1
ATOM 680 N N . ARG A 1 88 ? 1.222 -1.420 -7.516 1.00 95.38 88 ARG A N 1
ATOM 681 C CA . ARG A 1 88 ? 0.284 -2.437 -6.990 1.00 95.38 88 ARG A CA 1
ATOM 682 C C . ARG A 1 88 ? 0.719 -3.892 -7.201 1.00 95.38 88 ARG A C 1
ATOM 684 O O . ARG A 1 88 ? 0.110 -4.777 -6.611 1.00 95.38 88 ARG A O 1
ATOM 691 N N . THR A 1 89 ? 1.726 -4.127 -8.041 1.00 95.12 89 THR A N 1
ATOM 692 C CA . THR A 1 89 ? 2.301 -5.452 -8.329 1.00 95.12 89 THR A CA 1
ATOM 693 C C . THR A 1 89 ? 3.728 -5.614 -7.809 1.00 95.12 89 THR A C 1
ATOM 695 O O . THR A 1 89 ? 4.344 -6.661 -7.974 1.00 95.12 89 THR A O 1
ATOM 698 N N . SER A 1 90 ? 4.299 -4.584 -7.191 1.00 95.50 90 SER A N 1
ATOM 699 C CA . SER A 1 90 ? 5.624 -4.667 -6.581 1.00 95.50 90 SER A CA 1
ATOM 700 C C . SER A 1 90 ? 5.524 -5.164 -5.142 1.00 95.50 90 SER A C 1
ATOM 702 O O . SER A 1 90 ? 4.525 -4.931 -4.462 1.00 95.50 90 SER A O 1
ATOM 704 N N . ARG A 1 91 ? 6.574 -5.815 -4.636 1.00 94.44 91 ARG A N 1
ATOM 705 C CA . ARG A 1 91 ? 6.714 -6.055 -3.196 1.00 94.44 91 ARG A CA 1
ATOM 706 C C . ARG A 1 91 ? 7.221 -4.774 -2.531 1.00 94.44 91 ARG A C 1
ATOM 708 O O . ARG A 1 91 ? 8.245 -4.240 -2.939 1.00 94.44 91 ARG A O 1
ATOM 715 N N . TRP A 1 92 ? 6.492 -4.296 -1.533 1.00 95.38 92 TRP A N 1
ATOM 716 C CA . TRP A 1 92 ? 6.886 -3.164 -0.700 1.00 95.38 92 TRP A CA 1
ATOM 717 C C . TRP A 1 92 ? 7.582 -3.661 0.560 1.00 95.38 92 TRP A C 1
ATOM 719 O O . TRP A 1 92 ? 7.309 -4.768 1.024 1.00 95.38 92 TRP A O 1
ATOM 729 N N . GLU A 1 93 ? 8.432 -2.822 1.138 1.00 93.25 93 GLU A N 1
ATOM 730 C CA . GLU A 1 93 ? 9.092 -3.099 2.412 1.00 93.25 93 GLU A CA 1
ATOM 731 C C . GLU A 1 93 ? 8.427 -2.332 3.551 1.00 93.25 93 GLU A C 1
ATOM 733 O O . GLU A 1 93 ? 7.946 -1.212 3.365 1.00 93.25 93 GLU A O 1
ATOM 738 N N . LEU A 1 94 ? 8.423 -2.927 4.745 1.00 91.00 94 LEU A N 1
ATOM 739 C CA . LEU A 1 94 ? 8.045 -2.230 5.970 1.00 91.00 94 LEU A CA 1
ATOM 740 C C . LEU A 1 94 ? 9.215 -1.334 6.387 1.00 91.00 94 LEU A C 1
ATOM 742 O O . LEU A 1 94 ? 10.244 -1.831 6.834 1.00 91.00 94 LEU A O 1
ATOM 746 N N . GLU A 1 95 ? 9.058 -0.025 6.217 1.00 90.94 95 GLU A N 1
ATOM 747 C CA . GLU A 1 95 ? 10.073 0.960 6.601 1.00 90.94 95 GLU A CA 1
ATOM 748 C C . GLU A 1 95 ? 9.967 1.290 8.091 1.00 90.94 95 GLU A C 1
ATOM 750 O O . GLU A 1 95 ? 10.966 1.289 8.804 1.00 90.94 95 GLU A O 1
ATOM 755 N N . GLU A 1 96 ? 8.741 1.493 8.579 1.00 88.81 96 GLU A N 1
ATOM 756 C CA . GLU A 1 96 ? 8.475 1.712 9.997 1.00 88.81 96 GLU A CA 1
ATOM 757 C C . GLU A 1 96 ? 7.287 0.863 10.452 1.00 88.81 96 GLU A C 1
ATOM 759 O O . GLU A 1 96 ? 6.175 0.951 9.914 1.00 88.81 96 GLU A O 1
ATOM 764 N N . GLY A 1 97 ? 7.530 0.035 11.470 1.00 82.00 97 GLY A N 1
ATOM 765 C CA . GLY A 1 97 ? 6.501 -0.772 12.115 1.00 82.00 97 GLY A CA 1
ATOM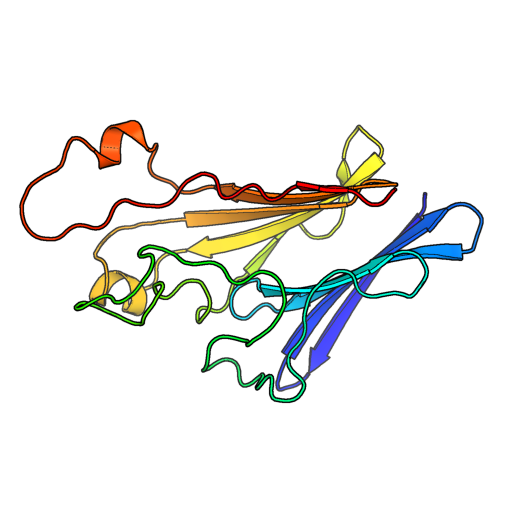 766 C C . GLY A 1 97 ? 5.469 0.072 12.871 1.00 82.00 97 GLY A C 1
ATOM 767 O O . GLY A 1 97 ? 5.638 1.284 13.027 1.00 82.00 97 GLY A O 1
ATOM 768 N N . PRO A 1 98 ? 4.383 -0.550 13.364 1.00 79.69 98 PRO A N 1
ATOM 769 C CA . PRO A 1 98 ? 3.323 0.197 14.019 1.00 79.69 98 PRO A CA 1
ATOM 770 C C . PRO A 1 98 ? 3.814 0.847 15.307 1.00 79.69 98 PRO A C 1
ATOM 772 O O . PRO A 1 98 ? 4.184 0.170 16.264 1.00 79.69 98 PRO A O 1
ATOM 775 N N . GLN A 1 99 ? 3.758 2.170 15.337 1.00 80.62 99 GLN A N 1
ATOM 776 C CA . GLN A 1 99 ? 4.170 2.987 16.472 1.00 80.62 99 GLN A CA 1
ATOM 777 C C . GLN A 1 99 ? 3.104 4.034 16.766 1.00 80.62 99 GLN A C 1
ATOM 779 O O . GLN A 1 99 ? 2.413 4.500 15.860 1.00 80.62 99 GLN A O 1
ATOM 784 N N . LYS A 1 100 ? 2.944 4.413 18.034 1.00 80.56 100 LYS A N 1
ATOM 785 C CA . LYS A 1 100 ? 2.066 5.532 18.377 1.00 80.56 100 LYS A CA 1
ATOM 786 C C . LYS A 1 100 ? 2.771 6.845 18.075 1.00 80.56 100 LYS A C 1
ATOM 788 O O . LYS A 1 100 ? 3.902 7.042 18.504 1.00 80.56 100 LYS A O 1
ATOM 793 N N . ASN A 1 101 ? 2.090 7.748 17.384 1.00 76.62 101 ASN A N 1
ATOM 794 C CA . ASN A 1 101 ? 2.544 9.123 17.253 1.00 76.62 101 ASN A CA 1
ATOM 795 C C . ASN A 1 101 ? 2.238 9.926 18.532 1.00 76.62 101 ASN A C 1
ATOM 797 O O . ASN A 1 101 ? 1.589 9.432 19.458 1.00 76.62 101 ASN A O 1
ATOM 801 N N . ALA A 1 102 ? 2.682 11.184 18.571 1.00 75.88 102 ALA A N 1
ATOM 802 C CA . ALA A 1 102 ? 2.477 12.080 19.711 1.00 75.88 102 ALA A CA 1
ATOM 803 C C . ALA A 1 102 ? 0.992 12.308 20.060 1.00 75.88 102 ALA A C 1
ATOM 805 O O . ALA A 1 102 ? 0.666 12.627 21.198 1.00 75.88 102 ALA A O 1
ATOM 806 N N . GLN A 1 103 ? 0.088 12.120 19.095 1.00 75.75 103 GLN A N 1
ATOM 807 C CA . GLN A 1 103 ? -1.361 12.229 19.268 1.00 75.75 103 GLN A CA 1
ATOM 808 C C . GLN A 1 103 ? -2.015 10.908 19.714 1.00 75.75 103 GLN A C 1
ATOM 810 O O . GLN A 1 103 ? -3.229 10.849 19.873 1.00 75.75 103 GLN A O 1
ATOM 815 N N . GLY A 1 104 ? -1.234 9.840 19.909 1.00 76.44 104 GLY A N 1
ATOM 816 C CA . GLY A 1 104 ? -1.721 8.526 20.333 1.00 76.44 104 GLY A CA 1
ATOM 817 C C . GLY A 1 104 ? -2.252 7.631 19.207 1.00 76.44 104 GLY A C 1
ATOM 818 O O . GLY A 1 104 ? -2.618 6.486 19.486 1.00 76.44 104 GLY A O 1
ATOM 819 N N . ASN A 1 105 ? -2.243 8.100 17.955 1.00 82.81 105 ASN A N 1
ATOM 820 C CA . ASN A 1 105 ? -2.635 7.315 16.782 1.00 82.81 105 ASN A CA 1
ATOM 821 C C . ASN A 1 105 ? -1.524 6.334 16.412 1.00 82.81 105 ASN A C 1
ATOM 823 O O . ASN A 1 105 ? -0.346 6.686 16.462 1.00 82.81 105 ASN A O 1
ATOM 827 N N . ALA A 1 106 ? -1.877 5.127 15.974 1.00 84.12 106 ALA A N 1
ATOM 828 C CA . ALA A 1 106 ? -0.881 4.218 15.417 1.00 84.12 106 ALA A CA 1
ATOM 829 C C . ALA A 1 106 ? -0.486 4.674 14.004 1.00 84.12 106 ALA A C 1
ATOM 831 O O . ALA A 1 106 ? -1.335 5.133 13.243 1.00 84.12 106 ALA A O 1
ATOM 832 N N . THR A 1 107 ? 0.783 4.530 13.641 1.00 87.94 107 THR A N 1
ATOM 833 C CA . THR A 1 107 ? 1.311 4.827 12.305 1.00 87.94 107 THR A CA 1
ATOM 834 C C . THR A 1 107 ? 2.135 3.653 11.804 1.00 87.94 107 THR A C 1
ATOM 836 O O . THR A 1 107 ? 2.899 3.089 12.578 1.00 87.94 107 THR A O 1
ATOM 839 N N . VAL A 1 108 ? 1.988 3.305 10.527 1.00 89.69 108 VAL A N 1
ATOM 840 C CA . VAL A 1 108 ? 2.807 2.316 9.810 1.00 89.69 108 VAL A CA 1
ATOM 841 C C . VAL A 1 108 ? 3.299 2.935 8.514 1.00 89.69 108 VAL A C 1
ATOM 843 O O . VAL A 1 108 ? 2.530 3.623 7.841 1.00 89.69 108 VAL A O 1
ATOM 846 N N . VAL A 1 109 ? 4.550 2.672 8.144 1.00 92.69 109 VAL A N 1
ATOM 847 C CA . VAL A 1 109 ? 5.145 3.199 6.915 1.00 92.69 109 VAL A CA 1
ATOM 848 C C . VAL A 1 109 ? 5.697 2.064 6.065 1.00 92.69 109 VAL A C 1
ATOM 850 O O . VAL A 1 109 ? 6.514 1.269 6.526 1.00 92.69 109 VAL A O 1
ATOM 853 N N . TYR A 1 110 ? 5.263 2.015 4.809 1.00 94.69 110 TYR A N 1
ATOM 854 C CA . TYR A 1 110 ? 5.827 1.154 3.775 1.00 94.69 110 TYR A CA 1
ATOM 855 C C . TYR A 1 110 ? 6.623 1.978 2.772 1.00 94.69 110 TYR A C 1
ATOM 857 O O . TYR A 1 110 ? 6.297 3.142 2.524 1.00 94.69 110 TYR A O 1
ATOM 865 N N . SER A 1 111 ? 7.608 1.355 2.132 1.00 95.75 111 SER A N 1
ATOM 866 C CA . SER A 1 111 ? 8.335 1.971 1.026 1.00 95.75 111 SER A CA 1
ATOM 867 C C . SER A 1 111 ? 8.483 1.060 -0.186 1.00 95.75 111 SER A C 1
ATOM 869 O O . SER A 1 111 ? 8.486 -0.167 -0.076 1.00 95.75 111 SER A O 1
ATOM 871 N N . LEU A 1 112 ? 8.596 1.696 -1.351 1.00 96.31 112 LEU A N 1
ATOM 872 C CA . LEU A 1 112 ? 8.969 1.064 -2.611 1.00 96.31 112 LEU A CA 1
ATOM 873 C C . LEU A 1 112 ? 10.061 1.907 -3.266 1.00 96.31 112 LEU A C 1
ATOM 875 O O . LEU A 1 112 ? 9.858 3.095 -3.515 1.00 96.31 112 LEU A O 1
ATOM 879 N N . VAL A 1 113 ? 11.205 1.291 -3.541 1.00 95.25 113 VAL A N 1
ATOM 880 C CA . VAL A 1 113 ? 12.363 1.925 -4.187 1.00 95.25 113 VAL A CA 1
ATOM 881 C C . VAL A 1 113 ? 12.534 1.351 -5.589 1.00 95.25 113 VAL A C 1
ATOM 883 O O . VAL A 1 113 ? 12.139 0.214 -5.851 1.00 95.25 113 VAL A O 1
ATOM 886 N N . ASP A 1 114 ? 13.100 2.139 -6.499 1.00 93.94 114 ASP A N 1
ATOM 887 C CA . ASP A 1 114 ? 13.363 1.701 -7.861 1.00 93.94 114 ASP A CA 1
ATOM 888 C C . ASP A 1 114 ? 14.321 0.501 -7.940 1.00 93.94 114 ASP A C 1
ATOM 890 O O . ASP A 1 114 ? 15.378 0.442 -7.311 1.00 93.94 114 ASP A O 1
ATOM 894 N N . THR A 1 115 ? 13.954 -0.446 -8.794 1.00 95.19 115 THR A N 1
ATOM 895 C CA . THR A 1 115 ? 14.736 -1.622 -9.190 1.00 95.19 115 THR A CA 1
ATOM 896 C C . THR A 1 115 ? 15.172 -1.487 -10.644 1.00 95.19 115 THR A C 1
ATOM 898 O O . THR A 1 115 ? 14.761 -0.563 -11.352 1.00 95.19 115 THR A O 1
ATOM 901 N N . GLU A 1 116 ? 16.007 -2.406 -11.124 1.00 95.75 116 GLU A N 1
ATOM 902 C CA . GLU A 1 116 ? 16.349 -2.435 -12.545 1.00 95.75 116 GLU A CA 1
ATOM 903 C C . GLU A 1 116 ? 15.104 -2.691 -13.408 1.00 95.75 116 GLU A C 1
ATOM 905 O O . GLU A 1 116 ? 14.898 -2.008 -14.406 1.00 95.75 116 GLU A O 1
ATOM 910 N N . GLU A 1 117 ? 14.216 -3.585 -12.968 1.00 93.62 117 GLU A N 1
ATOM 911 C CA . GLU A 1 117 ? 12.939 -3.913 -13.606 1.00 93.62 117 GLU 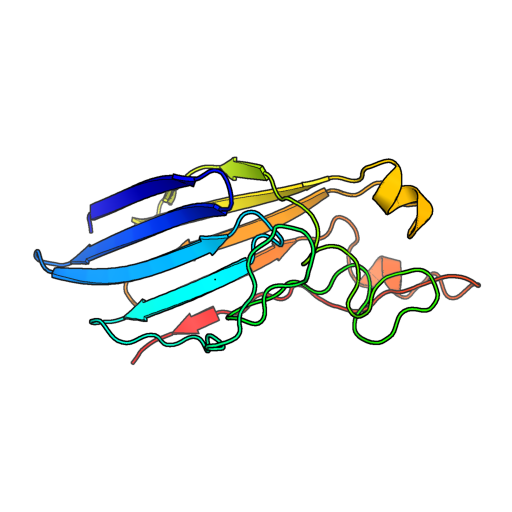A CA 1
ATOM 912 C C . GLU A 1 117 ? 12.064 -2.673 -13.772 1.00 93.62 117 GLU A C 1
ATOM 914 O O . GLU A 1 117 ? 11.592 -2.379 -14.870 1.00 93.62 117 GLU A O 1
ATOM 919 N N . THR A 1 118 ? 11.862 -1.916 -12.690 1.00 92.56 118 THR A N 1
ATOM 920 C CA . THR A 1 118 ? 11.023 -0.716 -12.744 1.00 92.56 118 THR A CA 1
ATOM 921 C C . THR A 1 118 ? 11.677 0.381 -13.572 1.00 92.56 118 THR A C 1
ATOM 923 O O . THR A 1 118 ? 10.966 1.082 -14.285 1.00 92.56 118 THR A O 1
ATOM 926 N N . ARG A 1 119 ? 13.016 0.500 -13.544 1.00 91.50 119 ARG A N 1
ATOM 927 C CA . ARG A 1 119 ? 13.758 1.457 -14.382 1.00 91.50 119 ARG A CA 1
ATOM 928 C C . ARG A 1 119 ? 13.724 1.100 -15.871 1.00 91.50 119 ARG A C 1
ATOM 930 O O . ARG A 1 119 ? 13.792 2.007 -16.693 1.00 91.50 119 ARG A O 1
ATOM 937 N N . ARG A 1 120 ? 13.565 -0.182 -16.231 1.00 93.06 120 ARG A N 1
ATOM 938 C CA . ARG A 1 120 ? 13.329 -0.607 -17.624 1.00 93.06 120 ARG A CA 1
ATOM 939 C C . ARG A 1 120 ? 11.964 -0.148 -18.152 1.00 93.06 120 ARG A C 1
ATOM 941 O O . ARG A 1 120 ? 11.869 0.177 -19.328 1.00 93.06 120 ARG A O 1
ATOM 948 N N . LEU A 1 121 ? 10.935 -0.094 -17.299 1.00 90.62 121 LEU A N 1
ATOM 949 C CA . LEU A 1 121 ? 9.594 0.398 -17.663 1.00 90.62 121 LEU A CA 1
ATOM 950 C C . LEU A 1 121 ? 9.497 1.931 -17.598 1.00 90.62 121 LEU A C 1
ATOM 952 O O . LEU A 1 121 ? 8.849 2.567 -18.423 1.00 90.62 121 LEU A O 1
ATOM 956 N N . TRP A 1 122 ? 10.127 2.531 -16.588 1.00 90.00 122 TRP A N 1
ATOM 957 C CA . TRP A 1 122 ? 10.127 3.968 -16.338 1.00 90.00 122 TRP A CA 1
ATOM 958 C C . TRP A 1 122 ? 11.471 4.380 -15.739 1.00 90.00 122 TRP A C 1
ATOM 960 O O . TRP A 1 122 ? 11.721 4.171 -14.552 1.00 90.00 122 TRP A O 1
ATOM 970 N N . ASN A 1 123 ? 12.355 4.942 -16.570 1.00 89.88 123 ASN A N 1
ATOM 971 C CA . ASN A 1 123 ? 13.766 5.176 -16.246 1.00 89.88 123 ASN A CA 1
ATOM 972 C C . ASN A 1 123 ? 13.991 6.369 -15.300 1.00 89.88 123 ASN A C 1
ATOM 974 O O . ASN A 1 123 ? 14.590 7.382 -15.660 1.00 89.88 123 ASN A O 1
ATOM 978 N N . HIS A 1 124 ? 13.497 6.241 -14.073 1.00 85.62 124 HIS A N 1
ATOM 979 C CA . HIS A 1 124 ? 13.649 7.217 -13.007 1.00 85.62 124 HIS A CA 1
ATOM 980 C C . HIS A 1 124 ? 14.041 6.516 -11.712 1.00 85.62 124 HIS A C 1
ATOM 982 O O . HIS A 1 124 ? 13.489 5.473 -11.359 1.00 85.62 124 HIS A O 1
ATOM 988 N N . LYS A 1 125 ? 14.970 7.129 -10.973 1.00 87.81 125 LYS A N 1
ATOM 989 C CA . LYS A 1 125 ? 15.184 6.770 -9.572 1.00 87.81 125 LYS A CA 1
ATOM 990 C C . LYS A 1 125 ? 14.016 7.284 -8.742 1.00 87.81 125 LYS A C 1
ATOM 992 O O . LYS A 1 125 ? 13.601 8.430 -8.926 1.00 87.81 125 LYS A O 1
ATOM 997 N N . PHE A 1 126 ? 13.495 6.468 -7.833 1.00 88.81 126 PHE A N 1
ATOM 998 C CA . PHE A 1 126 ? 12.369 6.862 -6.996 1.00 88.81 126 PHE A CA 1
ATOM 999 C C . PHE A 1 126 ? 12.373 6.145 -5.645 1.00 88.81 126 PHE A C 1
ATOM 1001 O O . PHE A 1 126 ? 12.827 5.014 -5.507 1.00 88.81 126 PHE A O 1
ATOM 1008 N N . LYS A 1 127 ? 11.771 6.799 -4.651 1.00 92.81 127 LYS A N 1
ATOM 1009 C CA . LYS A 1 127 ? 11.309 6.173 -3.413 1.00 92.81 127 LYS A CA 1
ATOM 1010 C C . LYS A 1 127 ? 9.890 6.645 -3.137 1.00 92.81 127 LYS A C 1
ATOM 1012 O O . LYS A 1 127 ? 9.661 7.839 -2.959 1.00 92.81 127 LYS A O 1
ATOM 1017 N N . LEU A 1 128 ? 8.950 5.712 -3.122 1.00 94.00 128 LEU A N 1
ATOM 1018 C CA . LEU A 1 128 ? 7.603 5.939 -2.623 1.00 94.00 128 LEU A CA 1
ATOM 1019 C C . LEU A 1 128 ? 7.570 5.664 -1.128 1.00 94.00 128 LEU A C 1
ATOM 1021 O O . LEU A 1 128 ? 8.136 4.671 -0.672 1.00 94.00 128 LEU A O 1
ATOM 1025 N N . THR A 1 129 ? 6.841 6.496 -0.394 1.00 94.44 129 THR A N 1
ATOM 1026 C CA . THR A 1 129 ? 6.545 6.272 1.023 1.00 94.44 129 THR A CA 1
ATOM 1027 C C . THR A 1 129 ? 5.035 6.248 1.205 1.00 94.44 129 THR A C 1
ATOM 1029 O O . THR A 1 129 ? 4.354 7.227 0.897 1.00 94.44 129 THR A O 1
ATOM 1032 N N . TYR A 1 130 ? 4.506 5.131 1.697 1.00 94.88 130 TYR A N 1
ATOM 1033 C CA . TYR A 1 130 ? 3.087 4.933 1.957 1.00 94.88 130 TYR A CA 1
ATOM 1034 C C . TYR A 1 130 ? 2.830 4.845 3.459 1.00 94.88 130 TYR A C 1
ATOM 1036 O O . TYR A 1 130 ? 3.191 3.872 4.119 1.00 94.88 130 TYR A O 1
ATOM 1044 N N . THR A 1 131 ? 2.219 5.893 4.001 1.00 93.12 131 THR A N 1
ATOM 1045 C CA . THR A 1 131 ? 1.934 6.037 5.427 1.00 93.12 131 THR A CA 1
ATOM 1046 C C . THR A 1 131 ? 0.479 5.700 5.714 1.00 93.12 131 THR A C 1
ATOM 1048 O O . THR A 1 131 ? -0.434 6.265 5.109 1.00 93.12 131 THR A O 1
ATOM 1051 N N . LEU A 1 132 ? 0.267 4.822 6.685 1.00 91.69 132 LEU A N 1
ATOM 1052 C CA . LEU A 1 132 ? -1.030 4.444 7.225 1.00 91.69 132 LEU A CA 1
ATOM 1053 C C . LEU A 1 132 ? -1.146 4.974 8.651 1.00 91.69 132 LEU A C 1
ATOM 1055 O O . LEU A 1 132 ? -0.306 4.658 9.488 1.00 91.69 132 LEU A O 1
ATOM 1059 N N . VAL A 1 133 ? -2.180 5.760 8.932 1.00 89.25 133 VAL A N 1
ATOM 1060 C CA . VAL A 1 133 ? -2.459 6.326 10.255 1.00 89.25 133 VAL A CA 1
ATOM 1061 C C . VAL A 1 133 ? -3.808 5.816 10.741 1.00 89.25 133 VAL A C 1
ATOM 1063 O O . VAL A 1 133 ? -4.828 5.979 10.070 1.00 89.25 133 VAL A O 1
ATOM 1066 N N . PHE A 1 134 ? -3.807 5.226 11.930 1.00 85.06 134 PHE A N 1
ATOM 1067 C CA . PHE A 1 134 ? -4.967 4.644 12.591 1.00 85.06 134 PHE A CA 1
ATOM 1068 C C . PHE A 1 134 ? -5.286 5.482 13.832 1.00 85.06 134 PHE A C 1
ATOM 1070 O O . PHE A 1 134 ? -4.582 5.402 14.842 1.00 85.06 134 PHE A O 1
ATOM 1077 N N . GLY A 1 135 ? -6.316 6.318 13.737 1.00 79.56 135 GLY A N 1
ATOM 1078 C CA . GLY A 1 135 ? -6.888 7.038 14.875 1.00 79.56 135 GLY A CA 1
ATOM 1079 C C . GLY A 1 135 ? -8.124 6.333 15.421 1.00 79.56 135 GLY A C 1
ATOM 1080 O O . GLY A 1 135 ? -8.577 5.348 14.847 1.00 79.56 135 GLY A O 1
ATOM 1081 N N . ASP A 1 136 ? -8.704 6.854 16.502 1.00 74.56 136 ASP A N 1
ATOM 1082 C CA . ASP A 1 136 ? -9.858 6.243 17.188 1.00 74.56 136 ASP A CA 1
ATOM 1083 C C . ASP A 1 136 ? -11.092 6.070 16.286 1.00 74.56 136 ASP A C 1
ATOM 1085 O O . ASP A 1 136 ? -11.798 5.060 16.372 1.00 74.56 136 ASP A O 1
ATOM 1089 N N . THR A 1 137 ? -11.327 7.038 15.394 1.00 75.69 137 THR A N 1
ATOM 1090 C CA . THR A 1 137 ? -12.498 7.095 14.499 1.00 75.69 137 THR A CA 1
ATOM 1091 C C . THR A 1 137 ? -12.150 7.181 13.011 1.00 75.69 137 THR A C 1
ATOM 1093 O O . THR A 1 137 ? -13.034 7.206 12.151 1.00 75.69 137 THR A O 1
ATOM 1096 N N . ALA A 1 138 ? -10.858 7.232 12.687 1.00 82.62 138 ALA A N 1
ATOM 1097 C CA . ALA A 1 138 ? -10.381 7.520 11.343 1.00 82.62 138 ALA A CA 1
ATOM 1098 C C . ALA A 1 138 ? -9.242 6.589 10.935 1.00 82.62 138 ALA A C 1
ATOM 1100 O O . ALA A 1 138 ? -8.314 6.341 11.706 1.00 82.62 138 ALA A O 1
ATOM 1101 N N . PHE A 1 139 ? -9.276 6.160 9.679 1.00 86.81 139 PHE A N 1
ATOM 1102 C CA . PHE A 1 139 ? -8.168 5.503 9.011 1.00 86.81 139 PHE A CA 1
ATOM 1103 C C . PHE A 1 139 ? -7.726 6.360 7.829 1.00 86.81 139 PHE A C 1
ATOM 1105 O O . PHE A 1 139 ? -8.492 6.619 6.900 1.00 86.81 139 PHE A O 1
ATOM 1112 N N . LYS A 1 140 ? -6.480 6.828 7.874 1.00 90.69 140 LYS A N 1
ATOM 1113 C CA . LYS A 1 140 ? -5.899 7.684 6.843 1.00 90.69 140 LYS A CA 1
ATOM 1114 C C . LYS A 1 140 ? -4.741 6.975 6.171 1.00 90.69 140 LYS A C 1
ATOM 1116 O O . LYS A 1 140 ? -3.872 6.413 6.825 1.00 90.69 140 LYS A O 1
ATOM 1121 N N . THR A 1 141 ? -4.704 7.070 4.855 1.00 91.94 141 THR A N 1
ATOM 1122 C CA . THR A 1 141 ? -3.597 6.605 4.027 1.00 91.94 141 THR A CA 1
ATOM 1123 C C . THR A 1 141 ? -2.971 7.807 3.336 1.00 91.94 141 THR A C 1
ATOM 1125 O O . THR A 1 141 ? -3.645 8.809 3.093 1.00 91.94 141 THR A O 1
ATOM 1128 N N . THR A 1 142 ? -1.668 7.794 3.087 1.00 93.06 142 THR A N 1
ATOM 1129 C CA . THR A 1 142 ? -0.980 8.879 2.379 1.00 93.06 142 THR A CA 1
ATOM 1130 C C . THR A 1 142 ? 0.188 8.309 1.603 1.00 93.06 142 THR A C 1
ATOM 1132 O O . THR A 1 142 ? 1.117 7.768 2.193 1.00 93.06 142 THR A O 1
ATOM 1135 N N . LEU A 1 143 ? 0.151 8.464 0.283 1.00 92.19 143 LEU A N 1
ATOM 1136 C CA . LEU A 1 143 ? 1.287 8.188 -0.585 1.00 92.19 143 LEU A CA 1
ATOM 1137 C C . LEU A 1 143 ? 2.091 9.476 -0.811 1.00 92.19 143 LEU A C 1
ATOM 1139 O O . LEU A 1 143 ? 1.532 10.520 -1.161 1.00 92.19 143 LEU A O 1
ATOM 1143 N N . LYS A 1 144 ? 3.405 9.404 -0.600 1.00 90.44 144 LYS A N 1
ATOM 1144 C CA . LYS A 1 144 ? 4.368 10.443 -0.966 1.00 90.44 144 LYS A CA 1
ATOM 1145 C C . LYS A 1 144 ? 5.214 9.950 -2.132 1.00 90.44 144 LYS A C 1
ATOM 1147 O O . LYS A 1 144 ? 5.775 8.856 -2.073 1.00 90.44 144 LYS A O 1
ATOM 1152 N N . THR A 1 145 ? 5.301 10.779 -3.164 1.00 80.56 145 THR A N 1
ATOM 1153 C CA . THR A 1 145 ? 6.137 10.576 -4.348 1.00 80.56 145 THR A CA 1
ATOM 1154 C C . THR A 1 145 ? 7.353 11.508 -4.287 1.00 80.56 145 THR A C 1
ATOM 1156 O O . THR A 1 145 ? 7.263 12.583 -3.693 1.00 80.56 145 THR A O 1
ATOM 1159 N N . PRO A 1 146 ? 8.487 11.140 -4.906 1.00 66.38 146 PRO A N 1
ATOM 1160 C CA . PRO A 1 146 ? 9.705 11.954 -4.882 1.00 66.38 146 PRO A CA 1
ATOM 1161 C C . PRO A 1 146 ? 9.649 13.194 -5.791 1.00 66.38 146 PRO A C 1
ATOM 1163 O O . PRO A 1 146 ? 10.526 14.044 -5.687 1.00 66.38 146 PRO A O 1
ATOM 1166 N N . ILE A 1 147 ? 8.638 13.320 -6.660 1.00 59.25 147 ILE A N 1
ATOM 1167 C CA . ILE A 1 147 ? 8.476 14.457 -7.579 1.00 59.25 147 ILE A CA 1
ATOM 1168 C C . ILE A 1 147 ? 7.265 15.299 -7.133 1.00 59.25 147 ILE A C 1
ATOM 1170 O O . ILE A 1 147 ? 6.160 14.747 -7.046 1.00 59.25 147 ILE A O 1
ATOM 1174 N N . PRO A 1 148 ? 7.429 16.608 -6.854 1.00 50.12 148 PRO A N 1
ATOM 1175 C CA . PRO A 1 148 ? 6.316 17.531 -6.646 1.00 50.12 148 PRO A CA 1
ATOM 1176 C C . PRO A 1 148 ? 5.498 17.716 -7.933 1.00 50.12 148 PRO A C 1
ATOM 1178 O O . PRO A 1 148 ? 6.060 17.875 -9.016 1.00 50.12 148 PRO A O 1
ATOM 1181 N N . LEU A 1 149 ? 4.165 17.777 -7.815 1.00 47.34 149 LEU A N 1
ATOM 1182 C CA . LEU A 1 149 ? 3.226 17.900 -8.947 1.00 47.34 149 LEU A CA 1
ATOM 1183 C C . LEU A 1 149 ? 3.599 19.034 -9.929 1.00 47.34 149 LEU A C 1
ATOM 1185 O O . LEU A 1 149 ? 3.424 18.888 -11.135 1.00 47.34 149 LEU A O 1
ATOM 1189 N N . ALA A 1 150 ? 4.163 20.138 -9.433 1.00 40.31 150 ALA A N 1
ATOM 1190 C CA . ALA A 1 150 ? 4.536 21.300 -10.241 1.00 40.31 150 ALA A CA 1
ATOM 1191 C C . ALA A 1 150 ? 5.687 21.039 -11.236 1.00 40.31 150 ALA A C 1
ATOM 1193 O O . ALA A 1 150 ? 5.673 21.588 -12.334 1.00 40.31 150 ALA A O 1
ATOM 1194 N N . GLU A 1 151 ? 6.653 20.179 -10.898 1.00 40.16 151 GLU A N 1
ATOM 1195 C CA . GLU A 1 151 ? 7.776 19.844 -11.796 1.00 40.16 151 GLU A CA 1
ATOM 1196 C C . GLU A 1 151 ? 7.393 18.808 -12.855 1.00 40.16 151 GLU A C 1
ATOM 1198 O O . GLU A 1 151 ? 8.070 18.656 -13.868 1.00 40.16 151 GLU A O 1
ATOM 1203 N N . SER A 1 152 ? 6.286 18.108 -12.620 1.00 43.97 152 SER A N 1
ATOM 1204 C CA . SER A 1 152 ? 5.763 17.084 -13.513 1.00 43.97 152 SER A CA 1
ATOM 1205 C C . SER A 1 152 ? 4.972 17.671 -14.692 1.00 43.97 152 SER A C 1
ATOM 1207 O O . SER A 1 152 ? 4.907 17.076 -15.755 1.00 43.97 152 SER A O 1
ATOM 1209 N N . VAL A 1 153 ? 4.429 18.886 -14.547 1.00 41.94 153 VAL A N 1
ATOM 1210 C CA . VAL A 1 153 ? 3.665 19.566 -15.610 1.00 41.94 153 VAL A CA 1
ATOM 1211 C C . VAL A 1 153 ? 4.584 20.268 -16.624 1.00 41.94 153 VAL A C 1
ATOM 1213 O O . VAL A 1 153 ? 4.203 20.445 -17.779 1.00 41.94 153 VAL A O 1
ATOM 1216 N N . SER A 1 154 ? 5.807 20.651 -16.236 1.00 39.25 154 SER A N 1
ATOM 1217 C CA . SER A 1 154 ? 6.709 21.455 -17.079 1.00 39.25 154 SER A CA 1
ATOM 1218 C C . SER A 1 154 ? 7.497 20.661 -18.130 1.00 39.25 154 SER A C 1
ATOM 1220 O O . SER A 1 154 ? 8.108 21.265 -19.011 1.00 39.25 154 SER A O 1
ATOM 1222 N N . ARG A 1 155 ? 7.479 19.324 -18.085 1.00 45.00 155 ARG A N 1
ATOM 1223 C CA . ARG A 1 155 ? 8.243 18.443 -18.983 1.00 45.00 155 ARG A CA 1
ATOM 1224 C C . ARG A 1 155 ? 7.384 17.803 -20.082 1.00 45.00 155 ARG A C 1
ATOM 1226 O O . ARG A 1 155 ? 7.564 16.645 -20.424 1.00 45.00 155 ARG A O 1
ATOM 1233 N N . HIS A 1 156 ? 6.520 18.576 -20.740 1.00 44.47 156 HIS A N 1
ATOM 1234 C CA . HIS A 1 156 ? 5.865 18.123 -21.976 1.00 44.47 156 HIS A CA 1
ATOM 1235 C C . HIS A 1 156 ? 6.886 17.937 -23.121 1.00 44.47 156 HIS A C 1
ATOM 1237 O O . HIS A 1 156 ? 7.067 18.818 -23.958 1.00 44.47 156 HIS A O 1
ATOM 1243 N N . SER A 1 157 ? 7.576 16.791 -23.155 1.00 37.66 157 SER A N 1
ATOM 1244 C CA . SER A 1 157 ? 8.342 16.309 -24.308 1.00 37.66 157 SER A CA 1
ATOM 1245 C C . SER A 1 157 ? 8.629 14.795 -24.233 1.00 37.66 157 SER A C 1
ATOM 1247 O O . SER A 1 157 ? 9.565 14.325 -23.590 1.00 37.66 157 SER A O 1
ATOM 1249 N N . THR A 1 158 ? 7.817 14.056 -24.994 1.00 39.75 158 THR A N 1
ATOM 1250 C CA . THR A 1 158 ? 8.035 12.760 -25.681 1.00 39.75 158 THR A CA 1
ATOM 1251 C C . THR A 1 158 ? 7.917 11.392 -24.982 1.00 39.75 158 THR A C 1
ATOM 1253 O O . THR A 1 158 ? 7.740 10.434 -25.725 1.00 39.75 158 THR A O 1
ATOM 1256 N N . HIS A 1 159 ? 7.861 11.232 -23.646 1.00 40.84 159 HIS A N 1
ATOM 1257 C CA . HIS A 1 159 ? 7.710 9.878 -23.034 1.00 40.84 159 HIS A CA 1
ATOM 1258 C C . HIS A 1 159 ? 6.950 9.774 -21.677 1.00 40.84 159 HIS A C 1
ATOM 1260 O O . HIS A 1 159 ? 7.075 8.767 -20.980 1.00 40.84 159 HIS A O 1
ATOM 1266 N N . GLU A 1 160 ? 6.189 10.779 -21.235 1.00 46.53 160 GLU A N 1
ATOM 1267 C CA . GLU A 1 160 ? 5.774 10.871 -19.816 1.00 46.53 160 GLU A CA 1
ATOM 1268 C C . GLU A 1 160 ? 4.586 9.986 -19.368 1.00 46.53 160 GLU A C 1
ATOM 1270 O O . GLU A 1 160 ? 3.678 9.685 -20.143 1.00 46.53 160 GLU A O 1
ATOM 1275 N N . PRO A 1 161 ? 4.495 9.701 -18.051 1.00 39.56 161 PRO A N 1
ATOM 1276 C CA . PRO A 1 161 ? 3.285 10.164 -17.370 1.00 39.56 161 PRO A CA 1
ATOM 1277 C C . PRO A 1 161 ? 3.565 11.006 -16.119 1.00 39.56 161 PRO A C 1
ATOM 1279 O O . PRO A 1 161 ? 4.354 10.607 -15.258 1.00 39.56 161 PRO A O 1
ATOM 1282 N N . PRO A 1 162 ? 2.783 12.083 -15.934 1.00 54.44 162 PRO A N 1
ATOM 1283 C CA . PRO A 1 162 ? 2.471 12.590 -14.615 1.00 54.44 162 PRO A CA 1
ATOM 1284 C C . PRO A 1 162 ? 0.960 12.736 -14.426 1.00 54.44 162 PRO A C 1
ATOM 1286 O O . PRO A 1 162 ? 0.336 13.689 -14.883 1.00 54.44 162 PRO A O 1
ATOM 1289 N N . THR A 1 163 ? 0.354 11.784 -13.721 1.00 42.9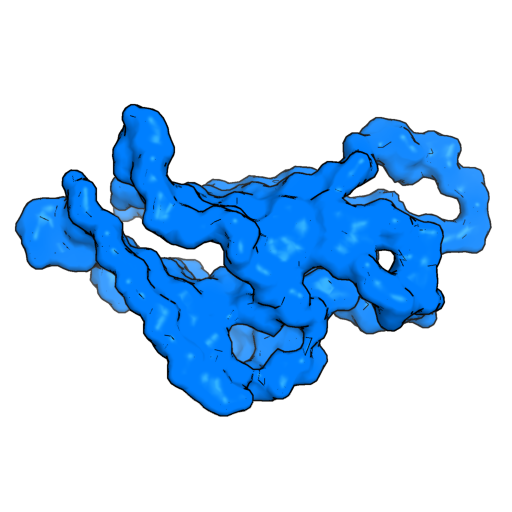4 163 THR A N 1
ATOM 1290 C CA . THR A 1 163 ? -0.869 11.960 -12.912 1.00 42.94 163 THR A CA 1
ATOM 1291 C C . THR A 1 163 ? -1.023 10.661 -12.112 1.00 42.94 163 THR A C 1
ATOM 1293 O O . THR A 1 163 ? -1.179 9.588 -12.679 1.00 42.94 163 THR A O 1
ATOM 1296 N N . THR A 1 164 ? -0.829 10.642 -10.794 1.00 39.16 164 THR A N 1
ATOM 1297 C CA . THR A 1 164 ? -1.743 11.256 -9.831 1.00 39.16 164 THR A CA 1
ATOM 1298 C C . THR A 1 164 ? -1.057 11.483 -8.481 1.00 39.16 164 THR A C 1
ATOM 1300 O O . THR A 1 164 ? -0.415 10.585 -7.947 1.00 39.16 164 THR A O 1
ATOM 1303 N N . ALA A 1 165 ? -1.261 12.708 -7.987 1.00 38.00 165 ALA A N 1
ATOM 1304 C CA . ALA A 1 165 ? -1.517 13.191 -6.627 1.00 38.00 165 ALA A CA 1
ATOM 1305 C C . ALA A 1 165 ? -0.884 12.509 -5.401 1.00 38.00 165 ALA A C 1
ATOM 1307 O O . ALA A 1 165 ? -0.736 11.298 -5.287 1.00 38.00 165 ALA A O 1
ATOM 1308 N N . HIS A 1 166 ? -0.721 13.323 -4.357 1.00 42.81 166 HIS A N 1
ATOM 1309 C CA . HIS A 1 166 ? -0.985 12.865 -2.999 1.00 42.81 166 HIS A CA 1
ATOM 1310 C C . HIS A 1 166 ? -2.364 12.195 -2.950 1.00 42.81 166 HIS A C 1
ATOM 1312 O O . HIS A 1 166 ? -3.386 12.843 -2.732 1.00 42.81 166 HIS A O 1
ATOM 1318 N N . VAL A 1 167 ? -2.399 10.884 -3.165 1.00 48.94 167 VAL A N 1
ATOM 1319 C CA . VAL A 1 167 ? -3.586 10.068 -2.953 1.00 48.94 167 VAL A CA 1
ATOM 1320 C C . VAL A 1 167 ? -3.646 9.798 -1.457 1.00 48.94 167 VAL A C 1
ATOM 1322 O O . VAL A 1 167 ? -3.177 8.783 -0.942 1.00 48.94 167 VAL A O 1
ATOM 1325 N N . GLY A 1 168 ? -4.101 10.815 -0.732 1.00 50.88 168 GLY A N 1
ATOM 1326 C CA . GLY A 1 168 ? -4.399 10.715 0.680 1.00 50.88 168 GLY A CA 1
ATOM 1327 C C . GLY A 1 168 ? -5.874 10.401 0.857 1.00 50.88 168 GLY A C 1
ATOM 1328 O O . GLY A 1 168 ? -6.682 11.324 0.873 1.00 50.88 168 GLY A O 1
ATOM 1329 N N . PHE A 1 169 ? -6.246 9.130 0.991 1.00 55.41 169 PHE A N 1
ATOM 1330 C CA . PHE A 1 169 ? -7.616 8.794 1.377 1.00 55.41 169 PHE A CA 1
ATOM 1331 C C . PHE A 1 169 ? -7.718 8.821 2.898 1.00 55.41 169 PHE A C 1
ATOM 1333 O O . PHE A 1 169 ? -7.011 8.080 3.581 1.00 55.41 169 PHE A O 1
ATOM 1340 N N . SER A 1 170 ? -8.589 9.678 3.428 1.00 59.00 170 SER A N 1
ATOM 1341 C CA . SER A 1 170 ? -9.011 9.628 4.825 1.00 59.00 170 SER A CA 1
ATOM 1342 C C . SER A 1 170 ? -10.421 9.076 4.862 1.00 59.00 170 SER A C 1
ATOM 1344 O O . SER A 1 170 ? -11.336 9.683 4.311 1.00 59.00 170 SER A O 1
ATOM 1346 N N . LEU A 1 171 ? -10.591 7.933 5.508 1.00 66.25 171 LEU A N 1
ATOM 1347 C CA . LEU A 1 171 ? -11.891 7.347 5.758 1.00 66.25 171 LEU A CA 1
ATOM 1348 C C . LEU A 1 171 ? -12.225 7.534 7.237 1.00 66.25 171 LEU A C 1
ATOM 1350 O O . LEU A 1 171 ? -11.407 7.256 8.115 1.00 66.25 171 LEU A O 1
ATOM 1354 N N . THR A 1 172 ? -13.423 8.025 7.517 1.00 63.66 172 THR A N 1
ATOM 1355 C CA . THR A 1 172 ? -13.954 8.174 8.873 1.00 63.66 172 THR A CA 1
ATOM 1356 C C . THR A 1 172 ? -15.197 7.312 9.006 1.00 63.66 172 THR A C 1
ATOM 1358 O O . THR A 1 172 ? -15.992 7.208 8.071 1.00 63.66 172 THR A O 1
ATOM 1361 N N . HIS A 1 173 ? -15.358 6.669 10.158 1.00 62.41 173 HIS A N 1
ATOM 1362 C CA . HIS A 1 173 ? -16.625 6.034 10.514 1.00 62.41 173 HIS A CA 1
ATOM 1363 C C . HIS A 1 173 ? -17.432 6.985 11.411 1.00 62.41 173 HIS A C 1
ATOM 1365 O O . HIS A 1 173 ? -16.846 7.808 12.117 1.00 62.41 173 HIS A O 1
ATOM 1371 N N . ARG A 1 174 ? -18.764 6.950 11.278 1.00 47.12 174 ARG A N 1
ATOM 1372 C CA . ARG A 1 174 ? -19.703 7.723 12.107 1.00 47.12 174 ARG A CA 1
ATOM 1373 C C . ARG A 1 174 ? -20.144 6.904 13.307 1.00 47.12 174 ARG A C 1
ATOM 1375 O O . ARG A 1 174 ? -20.350 5.685 13.111 1.00 47.12 174 ARG A O 1
#

Organism: Branchiostoma lanceolatum (NCBI:txid7740)

Mean predicted aligned error: 8.62 Å